Protein AF-A0A921NV83-F1 (afdb_monomer)

Organism: NCBI:txid1037889

Radius of gyration: 17.25 Å; Cα contacts (8 Å, |Δi|>4): 194; chains: 1; bounding box: 40×43×42 Å

Structure (mmCIF, N/CA/C/O backbone):
data_AF-A0A921NV83-F1
#
_entry.id   AF-A0A921NV83-F1
#
loop_
_atom_site.group_PDB
_atom_site.id
_atom_site.type_symbol
_atom_site.label_atom_id
_atom_site.label_alt_id
_atom_site.label_comp_id
_atom_site.label_asym_id
_atom_site.label_entity_id
_atom_site.label_seq_id
_atom_site.pdbx_PDB_ins_code
_atom_site.Cartn_x
_atom_site.Cartn_y
_atom_site.Cartn_z
_atom_site.occupancy
_atom_site.B_iso_or_equiv
_atom_site.auth_seq_id
_atom_site.auth_comp_id
_atom_site.auth_asym_id
_atom_site.auth_atom_id
_atom_site.pdbx_PDB_model_num
ATOM 1 N N . MET A 1 1 ? 8.180 -20.671 -6.863 1.00 56.50 1 MET A N 1
ATOM 2 C CA . MET A 1 1 ? 7.346 -19.816 -7.734 1.00 56.50 1 MET A CA 1
ATOM 3 C C . MET A 1 1 ? 7.934 -19.700 -9.142 1.00 56.50 1 MET A C 1
ATOM 5 O O . MET A 1 1 ? 7.295 -20.177 -10.069 1.00 56.50 1 MET A O 1
ATOM 9 N N . ALA A 1 2 ? 9.184 -19.245 -9.307 1.00 61.25 2 ALA A N 1
ATOM 10 C CA . ALA A 1 2 ? 9.885 -19.176 -10.606 1.00 61.25 2 ALA A CA 1
ATOM 11 C C . ALA A 1 2 ? 9.832 -20.464 -11.464 1.00 61.25 2 ALA A C 1
ATOM 13 O O . ALA A 1 2 ? 9.644 -20.414 -12.677 1.00 61.25 2 ALA A O 1
ATOM 14 N N . SER A 1 3 ? 9.973 -21.640 -10.838 1.00 66.44 3 SER A N 1
ATOM 15 C CA . SER A 1 3 ? 9.904 -22.938 -11.525 1.00 66.44 3 SER A CA 1
ATOM 16 C C . SER A 1 3 ? 8.492 -23.335 -11.970 1.00 66.44 3 SER A C 1
ATOM 18 O O . SER A 1 3 ? 8.362 -24.068 -12.947 1.00 66.44 3 SER A O 1
ATOM 20 N N . LEU A 1 4 ? 7.450 -22.863 -11.277 1.00 69.56 4 LEU A N 1
ATOM 21 C CA . LEU A 1 4 ? 6.047 -23.081 -11.641 1.00 69.56 4 LEU A CA 1
ATOM 22 C C . LEU A 1 4 ? 5.655 -22.182 -12.812 1.00 69.56 4 LEU A C 1
ATOM 24 O O . LEU A 1 4 ? 5.088 -22.677 -13.780 1.00 69.56 4 LEU A O 1
ATOM 28 N N . ILE A 1 5 ? 6.039 -20.904 -12.769 1.00 66.75 5 ILE A N 1
ATOM 29 C CA . ILE A 1 5 ? 5.729 -19.953 -13.842 1.00 66.75 5 ILE A CA 1
ATOM 30 C C . ILE A 1 5 ? 6.438 -20.360 -15.133 1.00 66.75 5 ILE A C 1
ATOM 32 O O . ILE A 1 5 ? 5.782 -20.518 -16.153 1.00 66.75 5 ILE A O 1
ATOM 36 N N . ARG A 1 6 ? 7.730 -20.717 -15.074 1.00 75.88 6 ARG A N 1
ATOM 37 C CA . ARG A 1 6 ? 8.446 -21.253 -16.245 1.00 75.88 6 ARG A CA 1
ATOM 38 C C . ARG A 1 6 ? 7.748 -22.468 -16.866 1.00 75.88 6 ARG A C 1
ATOM 40 O O . ARG A 1 6 ? 7.761 -22.619 -18.082 1.00 75.88 6 ARG A O 1
ATOM 47 N N . ARG A 1 7 ? 7.173 -23.352 -16.045 1.00 76.75 7 ARG A N 1
ATOM 48 C CA . ARG A 1 7 ? 6.448 -24.539 -16.529 1.00 76.75 7 ARG A CA 1
ATOM 49 C C . ARG A 1 7 ? 5.089 -24.193 -17.138 1.00 76.75 7 ARG A C 1
ATOM 51 O O . ARG A 1 7 ? 4.674 -24.895 -18.049 1.00 76.75 7 ARG A O 1
ATOM 58 N N . ALA A 1 8 ? 4.417 -23.160 -16.636 1.00 76.25 8 ALA A N 1
ATOM 59 C CA . ALA A 1 8 ? 3.097 -22.750 -17.104 1.00 76.25 8 ALA A CA 1
ATOM 60 C C . ALA A 1 8 ? 3.154 -21.844 -18.346 1.00 76.25 8 ALA A C 1
ATOM 62 O O . ALA A 1 8 ? 2.327 -21.993 -19.237 1.00 76.25 8 ALA A O 1
ATOM 63 N N . THR A 1 9 ? 4.130 -20.935 -18.420 1.00 73.44 9 THR A N 1
ATOM 64 C CA . THR A 1 9 ? 4.165 -19.854 -19.423 1.00 73.44 9 THR A CA 1
ATOM 65 C C . THR A 1 9 ? 5.348 -19.951 -20.388 1.00 73.44 9 THR A C 1
ATOM 67 O O . THR A 1 9 ? 5.373 -19.266 -21.404 1.00 73.44 9 THR A O 1
ATOM 70 N N . GLY A 1 10 ? 6.363 -20.769 -20.085 1.00 76.38 10 GLY A N 1
ATOM 71 C CA . GLY A 1 10 ? 7.606 -20.839 -20.865 1.00 76.38 10 GLY A CA 1
ATOM 72 C C . GLY A 1 10 ? 8.545 -19.639 -20.676 1.00 76.38 10 GLY A C 1
ATOM 73 O O . GLY A 1 10 ? 9.685 -19.684 -21.141 1.00 76.38 10 GLY A O 1
ATOM 74 N N . VAL A 1 11 ? 8.119 -18.600 -19.950 1.00 72.62 11 VAL A N 1
ATOM 75 C CA . VAL A 1 11 ? 8.911 -17.390 -19.698 1.00 72.62 11 VAL A CA 1
ATOM 76 C C . VAL A 1 11 ? 10.021 -17.690 -18.677 1.00 72.62 11 VAL A C 1
ATOM 78 O O . VAL A 1 11 ? 9.764 -18.333 -17.649 1.00 72.62 11 VAL A O 1
ATOM 81 N N . PRO A 1 12 ? 11.276 -17.255 -18.919 1.00 77.06 12 PRO A N 1
ATOM 82 C CA . PRO A 1 12 ? 12.337 -17.336 -17.925 1.00 77.06 12 PRO A CA 1
ATOM 83 C C . PRO A 1 12 ? 11.912 -16.654 -16.625 1.00 77.06 12 PRO A C 1
ATOM 85 O O . PRO A 1 12 ? 11.741 -15.442 -16.586 1.00 77.06 12 PRO A O 1
ATOM 88 N N . GLY A 1 13 ? 11.805 -17.420 -15.537 1.00 66.69 13 GLY A N 1
ATOM 89 C CA . GLY A 1 13 ? 11.380 -16.876 -14.245 1.00 66.69 13 GLY A CA 1
ATOM 90 C C . GLY A 1 13 ? 12.297 -15.782 -13.690 1.00 66.69 13 GLY A C 1
ATOM 91 O O . GLY A 1 13 ? 11.894 -15.085 -12.779 1.00 66.69 13 GLY A O 1
ATOM 92 N N . ALA A 1 14 ? 13.504 -15.609 -14.239 1.00 71.56 14 ALA A N 1
ATOM 93 C CA . ALA A 1 14 ? 14.370 -14.481 -13.913 1.00 71.56 14 ALA A CA 1
ATOM 94 C C . ALA A 1 14 ? 13.794 -13.132 -14.373 1.00 71.56 14 ALA A C 1
ATOM 96 O O . ALA A 1 14 ? 14.085 -12.139 -13.730 1.00 71.56 14 ALA A O 1
ATOM 97 N N . LEU A 1 15 ? 12.972 -13.087 -15.432 1.00 69.25 15 LEU A N 1
ATOM 98 C CA . LEU A 1 15 ? 12.348 -11.847 -15.919 1.00 69.25 15 LEU A CA 1
ATOM 99 C C . LEU A 1 15 ? 11.337 -11.259 -14.927 1.00 69.25 15 LEU A C 1
ATOM 101 O O . LEU A 1 15 ? 11.147 -10.058 -14.928 1.00 69.25 15 LEU A O 1
ATOM 105 N N . LEU A 1 16 ? 10.748 -12.089 -14.063 1.00 65.12 16 LEU A N 1
ATOM 106 C CA . LEU A 1 16 ? 9.817 -11.660 -13.009 1.00 65.12 16 LEU A CA 1
ATOM 107 C C . LEU A 1 16 ? 10.475 -10.933 -11.841 1.00 65.12 16 LEU A C 1
ATOM 109 O O . LEU A 1 16 ? 9.800 -10.260 -11.082 1.00 65.12 16 LEU A O 1
ATOM 113 N N . TYR A 1 17 ? 11.765 -11.177 -11.629 1.00 67.00 17 TYR A N 1
ATOM 114 C CA . TYR A 1 17 ? 12.514 -10.619 -10.500 1.00 67.00 17 TYR A CA 1
ATOM 115 C C . TYR A 1 17 ? 13.626 -9.698 -10.989 1.00 67.00 17 TYR A C 1
ATOM 117 O O . TYR A 1 17 ? 14.540 -9.363 -10.235 1.00 67.00 17 TYR A O 1
ATOM 125 N N . ARG A 1 18 ? 13.632 -9.391 -12.290 1.00 71.38 18 ARG A N 1
ATOM 126 C CA . ARG A 1 18 ? 14.659 -8.558 -12.883 1.00 71.38 18 ARG A CA 1
ATOM 127 C C . ARG A 1 18 ? 14.168 -7.126 -12.824 1.00 71.38 18 ARG A C 1
ATOM 129 O O . ARG A 1 18 ? 13.355 -6.731 -13.642 1.00 71.38 18 ARG A O 1
ATOM 136 N N . ASP A 1 19 ? 14.731 -6.411 -11.865 1.00 71.69 19 ASP A N 1
ATOM 137 C CA . ASP A 1 19 ? 14.666 -4.963 -11.703 1.00 71.69 19 ASP A CA 1
ATOM 138 C C . ASP A 1 19 ? 14.713 -4.241 -13.075 1.00 71.69 19 ASP A C 1
ATOM 140 O O . ASP A 1 19 ? 15.652 -4.433 -13.869 1.00 71.69 19 ASP A O 1
ATOM 144 N N . ALA A 1 20 ? 13.672 -3.449 -13.359 1.00 75.25 20 ALA A N 1
ATOM 145 C CA . ALA A 1 20 ? 13.520 -2.683 -14.593 1.00 75.25 20 ALA A CA 1
ATOM 146 C C . ALA A 1 20 ? 14.618 -1.617 -14.734 1.00 75.25 20 ALA A C 1
ATOM 148 O O . ALA A 1 20 ? 15.184 -1.445 -15.821 1.00 75.25 20 ALA A O 1
ATOM 149 N N . ASN A 1 21 ? 15.030 -0.996 -13.628 1.00 76.88 21 ASN A N 1
ATOM 150 C CA . ASN A 1 21 ? 16.160 -0.075 -13.569 1.00 76.88 21 ASN A CA 1
ATOM 151 C C . ASN A 1 21 ? 17.481 -0.776 -13.911 1.00 76.88 21 ASN A C 1
ATOM 153 O O . ASN A 1 21 ? 18.305 -0.235 -14.659 1.00 76.88 21 ASN A O 1
ATOM 157 N N . ALA A 1 22 ? 17.669 -2.021 -13.469 1.00 78.44 22 ALA A N 1
ATOM 158 C CA . ALA A 1 22 ? 18.829 -2.825 -13.856 1.00 78.44 22 ALA A CA 1
ATOM 159 C C . ALA A 1 22 ? 18.823 -3.196 -15.354 1.00 78.44 22 ALA A C 1
ATOM 161 O O . ALA A 1 22 ? 19.890 -3.326 -15.963 1.00 78.44 22 ALA A O 1
ATOM 162 N N . ILE A 1 23 ? 17.648 -3.363 -15.976 1.00 77.50 23 ILE A N 1
ATOM 163 C CA . ILE A 1 23 ? 17.516 -3.541 -17.436 1.00 77.50 23 ILE A CA 1
ATOM 164 C C . ILE A 1 23 ? 17.839 -2.235 -18.170 1.00 77.50 23 ILE A C 1
ATOM 166 O O . ILE A 1 23 ? 18.546 -2.267 -19.179 1.00 77.50 23 ILE A O 1
ATOM 170 N N . ALA A 1 24 ? 17.374 -1.102 -17.643 1.00 78.50 24 ALA A N 1
ATOM 171 C CA . ALA A 1 24 ? 17.605 0.232 -18.190 1.00 78.50 24 ALA A CA 1
ATOM 172 C C . ALA A 1 24 ? 19.044 0.750 -17.984 1.00 78.50 24 ALA A C 1
ATOM 174 O O . ALA A 1 24 ? 19.402 1.800 -18.517 1.00 78.50 24 ALA A O 1
ATOM 175 N N . GLY A 1 25 ? 19.887 0.023 -17.242 1.00 81.81 25 GLY A N 1
ATOM 176 C CA . GLY A 1 25 ? 21.268 0.423 -16.960 1.00 81.81 25 GLY A CA 1
ATOM 177 C C . GLY A 1 25 ? 21.375 1.588 -15.973 1.00 81.81 25 GLY A C 1
ATOM 178 O O . GLY A 1 25 ? 22.379 2.302 -15.974 1.00 81.81 25 GLY A O 1
ATOM 179 N N . GLN A 1 26 ? 20.347 1.785 -15.148 1.00 82.31 26 GLN A N 1
ATOM 180 C CA . GLN A 1 26 ? 20.329 2.799 -14.102 1.00 82.31 26 GLN A CA 1
ATOM 181 C C . GLN A 1 26 ? 21.302 2.443 -12.962 1.00 82.31 26 GLN A C 1
ATOM 183 O O . GLN A 1 26 ? 21.699 1.283 -12.796 1.00 82.31 26 GLN A O 1
ATOM 188 N N . PRO A 1 27 ? 21.718 3.430 -12.149 1.00 85.38 27 PRO A N 1
ATOM 189 C CA . PRO A 1 27 ? 22.539 3.179 -10.971 1.00 85.38 27 PRO A CA 1
ATOM 190 C C . PRO A 1 27 ? 21.894 2.199 -9.980 1.00 85.38 27 PRO A C 1
ATOM 192 O O . PRO A 1 27 ? 20.692 2.244 -9.746 1.00 85.38 27 PRO A O 1
ATOM 195 N N . PHE A 1 28 ? 22.714 1.389 -9.300 1.00 82.94 28 PHE A N 1
ATOM 196 C CA . PHE A 1 28 ? 22.247 0.331 -8.386 1.00 82.94 28 PHE A CA 1
ATOM 197 C C . PHE A 1 28 ? 21.305 0.805 -7.261 1.00 82.94 28 PHE A C 1
ATOM 199 O O . PHE A 1 28 ? 20.577 -0.006 -6.696 1.00 82.94 28 PHE A O 1
ATOM 206 N N . TYR A 1 29 ? 21.358 2.087 -6.882 1.00 82.81 29 TYR A N 1
ATOM 207 C CA . TYR A 1 29 ? 20.521 2.615 -5.808 1.00 82.81 29 TYR A CA 1
ATOM 208 C C . TYR A 1 29 ? 19.045 2.714 -6.210 1.00 82.81 29 TYR A C 1
ATOM 210 O O . TYR A 1 29 ? 18.212 2.722 -5.313 1.00 82.81 29 TYR A O 1
ATOM 218 N N . TYR A 1 30 ? 18.717 2.736 -7.507 1.00 80.19 30 TYR A N 1
ATOM 219 C CA . TYR A 1 30 ? 17.327 2.724 -7.974 1.00 80.19 30 TYR A CA 1
ATOM 220 C C . TYR A 1 30 ? 16.606 1.436 -7.572 1.00 80.19 30 TYR A C 1
ATOM 222 O O . TYR A 1 30 ? 15.549 1.514 -6.963 1.00 80.19 30 TYR A O 1
ATOM 230 N N . GLY A 1 31 ? 17.242 0.271 -7.733 1.00 79.31 31 GLY A N 1
ATOM 231 C CA . GLY A 1 31 ? 16.662 -0.979 -7.236 1.00 79.31 31 GLY A CA 1
ATOM 232 C C . GLY A 1 31 ? 16.425 -0.961 -5.719 1.00 79.31 31 GLY A C 1
ATOM 233 O O . GLY A 1 31 ? 15.423 -1.467 -5.233 1.00 79.31 31 GLY A O 1
ATOM 234 N N . ILE A 1 32 ? 17.304 -0.325 -4.929 1.00 83.12 32 ILE A N 1
ATOM 235 C CA . ILE A 1 32 ? 17.066 -0.157 -3.479 1.00 83.12 32 ILE A CA 1
ATOM 236 C C . ILE A 1 32 ? 15.847 0.739 -3.220 1.00 83.12 32 ILE A C 1
ATOM 238 O O . ILE A 1 32 ? 15.090 0.471 -2.285 1.00 83.12 32 ILE A O 1
ATOM 242 N N . LEU A 1 33 ? 15.684 1.800 -4.015 1.00 83.69 33 LEU A N 1
ATOM 243 C CA . LEU A 1 33 ? 14.566 2.732 -3.904 1.00 83.69 33 LEU A CA 1
ATOM 244 C C . LEU A 1 33 ? 13.229 2.093 -4.292 1.00 83.69 33 LEU A C 1
ATOM 246 O O . LEU A 1 33 ? 12.254 2.425 -3.638 1.00 83.69 33 LEU A O 1
ATOM 250 N N . GLU A 1 34 ? 13.193 1.149 -5.234 1.00 81.38 34 GLU A N 1
ATOM 251 C CA . GLU A 1 34 ? 11.990 0.355 -5.557 1.00 81.38 34 GLU A CA 1
ATOM 252 C C . GLU A 1 34 ? 11.682 -0.692 -4.472 1.00 81.38 34 GLU A C 1
ATOM 254 O O . GLU A 1 34 ? 10.561 -0.816 -3.986 1.00 81.38 34 GLU A O 1
ATOM 259 N N . TYR A 1 35 ? 12.689 -1.434 -3.993 1.00 87.81 35 TYR A N 1
ATOM 260 C CA . TYR A 1 35 ? 12.440 -2.502 -3.015 1.00 87.81 35 TYR A CA 1
ATOM 261 C C . TYR A 1 35 ? 12.071 -1.993 -1.612 1.00 87.81 35 TYR A C 1
ATOM 263 O O . TYR A 1 35 ? 11.431 -2.716 -0.838 1.00 87.81 35 TYR A O 1
ATOM 271 N N . ALA A 1 36 ? 12.504 -0.788 -1.230 1.00 91.12 36 ALA A N 1
ATOM 272 C CA . ALA A 1 36 ? 12.279 -0.269 0.117 1.00 91.12 36 ALA A CA 1
ATOM 273 C C . ALA A 1 36 ? 10.792 0.048 0.416 1.00 91.12 36 ALA A C 1
ATOM 275 O O . ALA A 1 36 ? 10.309 -0.415 1.457 1.00 91.12 36 ALA A O 1
ATOM 276 N N . PRO A 1 37 ? 10.042 0.763 -0.445 1.00 92.19 37 PRO A N 1
ATOM 277 C CA . PRO A 1 37 ? 8.603 0.979 -0.293 1.00 92.19 37 PRO A CA 1
ATOM 278 C C . PRO A 1 37 ? 7.799 -0.320 -0.320 1.00 92.19 37 PRO A C 1
ATOM 280 O O . PRO A 1 37 ? 7.028 -0.562 0.609 1.00 92.19 37 PRO A O 1
ATOM 283 N N . SER A 1 38 ? 8.063 -1.211 -1.278 1.00 93.12 38 SER A N 1
ATOM 284 C CA . SER A 1 38 ? 7.539 -2.582 -1.301 1.00 93.12 38 SER A CA 1
ATOM 285 C C . SER A 1 38 ? 7.714 -3.309 0.037 1.00 93.12 38 SER A C 1
ATOM 287 O O . SER A 1 38 ? 6.766 -3.847 0.621 1.00 93.12 38 SER A O 1
ATOM 289 N N . GLY A 1 39 ? 8.933 -3.294 0.586 1.00 94.81 39 GLY A N 1
ATOM 290 C CA . GLY A 1 39 ? 9.232 -3.886 1.888 1.00 94.81 39 GLY A CA 1
ATOM 291 C C . GLY A 1 39 ? 8.462 -3.220 3.032 1.00 94.81 39 GLY A C 1
ATOM 292 O O . GLY A 1 39 ? 7.976 -3.903 3.939 1.00 94.81 39 GLY A O 1
ATOM 293 N N . LEU A 1 40 ? 8.310 -1.896 2.990 1.00 96.12 40 LEU A N 1
ATOM 294 C CA . LEU A 1 40 ? 7.541 -1.131 3.969 1.00 96.12 40 LEU A CA 1
ATOM 295 C C . LEU A 1 40 ? 6.047 -1.499 3.939 1.00 96.12 40 LEU A C 1
ATOM 297 O O . LEU A 1 40 ? 5.451 -1.713 5.001 1.00 96.12 40 LEU A O 1
ATOM 301 N N . LEU A 1 41 ? 5.459 -1.638 2.750 1.00 97.19 41 LEU A N 1
ATOM 302 C CA . LEU A 1 41 ? 4.084 -2.106 2.553 1.00 97.19 41 LEU A CA 1
ATOM 303 C C . LEU A 1 41 ? 3.907 -3.532 3.085 1.00 97.19 41 LEU A C 1
ATOM 305 O O . LEU A 1 41 ? 3.005 -3.799 3.881 1.00 97.19 41 LEU A O 1
ATOM 309 N N . MET A 1 42 ? 4.829 -4.435 2.744 1.00 97.56 42 MET A N 1
ATOM 310 C CA . MET A 1 42 ? 4.828 -5.816 3.235 1.00 97.56 42 MET A CA 1
ATOM 311 C C . MET A 1 42 ? 4.837 -5.891 4.764 1.00 97.56 42 MET A C 1
ATOM 313 O O . MET A 1 42 ? 4.027 -6.595 5.375 1.00 97.56 42 MET A O 1
ATOM 317 N N . MET A 1 43 ? 5.736 -5.140 5.403 1.00 97.62 43 MET A N 1
ATOM 318 C CA . MET A 1 43 ? 5.842 -5.102 6.859 1.00 97.62 43 MET A CA 1
ATOM 319 C C . MET A 1 43 ? 4.603 -4.478 7.506 1.00 97.62 43 MET A C 1
ATOM 321 O O . MET A 1 43 ? 4.062 -5.044 8.457 1.00 97.62 43 MET A O 1
ATOM 325 N N . SER A 1 44 ? 4.129 -3.335 7.005 1.00 97.50 44 SER A N 1
ATOM 326 C CA . SER A 1 44 ? 2.980 -2.629 7.585 1.00 97.50 44 SER A CA 1
ATOM 327 C C . SER A 1 44 ? 1.676 -3.419 7.429 1.00 97.50 44 SER A 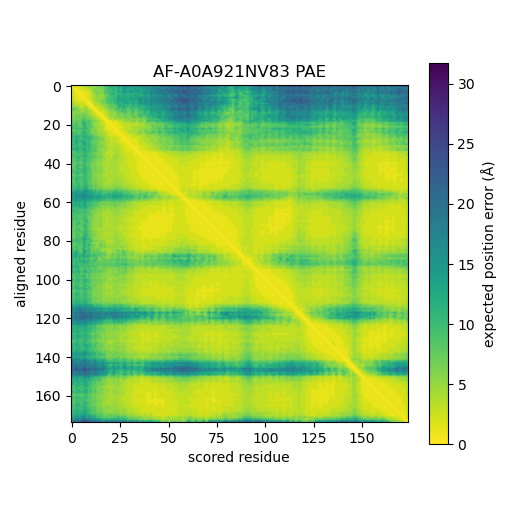C 1
ATOM 329 O O . SER A 1 44 ? 0.928 -3.551 8.402 1.00 97.50 44 SER A O 1
ATOM 331 N N . GLY A 1 45 ? 1.446 -4.040 6.269 1.00 97.50 45 GLY A N 1
ATOM 332 C CA . GLY A 1 45 ? 0.327 -4.951 6.031 1.00 97.50 45 GLY A CA 1
ATOM 333 C C . GLY A 1 45 ? 0.362 -6.170 6.957 1.00 97.50 45 GLY A C 1
ATOM 334 O O . GLY A 1 45 ? -0.644 -6.500 7.591 1.00 97.50 45 GLY A O 1
ATOM 335 N N . ALA A 1 46 ? 1.529 -6.800 7.125 1.00 98.06 46 ALA A N 1
ATOM 336 C CA . ALA A 1 46 ? 1.693 -7.939 8.029 1.00 98.06 46 ALA A CA 1
ATOM 337 C C . ALA A 1 46 ? 1.459 -7.563 9.503 1.00 98.06 46 ALA A C 1
ATOM 339 O O . ALA A 1 46 ? 0.755 -8.283 10.218 1.00 98.06 46 ALA A O 1
ATOM 340 N N . ILE A 1 47 ? 1.996 -6.423 9.953 1.00 97.69 47 ILE A N 1
ATOM 341 C CA . ILE A 1 47 ? 1.779 -5.898 11.310 1.00 97.69 47 ILE A CA 1
ATOM 342 C C . ILE A 1 47 ? 0.291 -5.622 11.536 1.00 97.69 47 ILE A C 1
ATOM 344 O O . ILE A 1 47 ? -0.265 -6.048 12.551 1.00 97.69 47 ILE A O 1
ATOM 348 N N . LEU A 1 48 ? -0.376 -4.967 10.582 1.00 96.12 48 LEU A N 1
ATOM 349 C CA . LEU A 1 48 ? -1.799 -4.667 10.680 1.00 96.12 48 LEU A CA 1
ATOM 350 C C . LEU A 1 48 ? -2.637 -5.948 10.762 1.00 96.12 48 LEU A C 1
ATOM 352 O O . LEU A 1 48 ? -3.513 -6.045 11.625 1.00 96.12 48 LEU A O 1
ATOM 356 N N . ALA A 1 49 ? -2.365 -6.945 9.915 1.00 97.00 49 ALA A N 1
ATOM 357 C CA . ALA A 1 49 ? -3.040 -8.240 9.971 1.00 97.00 49 ALA A CA 1
ATOM 358 C C . ALA A 1 49 ? -2.836 -8.915 11.334 1.00 97.00 49 ALA A C 1
ATOM 360 O O . ALA A 1 49 ? -3.807 -9.320 11.980 1.00 97.00 49 ALA A O 1
ATOM 361 N N . PHE A 1 50 ? -1.588 -8.990 11.802 1.00 97.31 50 PHE A N 1
ATOM 362 C CA . PHE A 1 50 ? -1.246 -9.617 13.074 1.00 97.31 50 PHE A CA 1
ATOM 363 C C . PHE A 1 50 ? -1.943 -8.939 14.261 1.00 97.31 50 PHE A C 1
ATOM 365 O O . PHE A 1 50 ? -2.633 -9.610 15.033 1.00 97.31 50 PHE A O 1
ATOM 372 N N . GLU A 1 51 ? -1.834 -7.614 14.387 1.00 95.94 51 GLU A N 1
ATOM 373 C CA . GLU A 1 51 ? -2.452 -6.864 15.487 1.00 95.94 51 GLU A CA 1
ATOM 374 C C . GLU A 1 51 ? -3.987 -6.926 15.434 1.00 95.94 51 GLU A C 1
ATOM 376 O O . GLU A 1 51 ? -4.642 -7.023 16.476 1.00 95.94 51 GLU A O 1
ATOM 381 N N . THR A 1 52 ? -4.580 -6.978 14.235 1.00 94.69 52 THR A N 1
ATOM 382 C CA . THR A 1 52 ? -6.028 -7.196 14.069 1.00 94.69 52 THR A CA 1
ATOM 383 C C . THR A 1 52 ? -6.462 -8.564 14.578 1.00 94.69 52 THR A C 1
ATOM 385 O O . THR A 1 52 ? -7.434 -8.667 15.327 1.00 94.69 52 THR A O 1
ATOM 388 N N . LEU A 1 53 ? -5.738 -9.624 14.220 1.00 95.31 53 LEU A N 1
ATOM 389 C CA . LEU A 1 53 ? -6.070 -10.981 14.652 1.00 95.31 53 LEU A CA 1
ATOM 390 C C . LEU A 1 53 ? -5.850 -11.179 16.156 1.00 95.31 53 LEU A C 1
ATOM 392 O O . LEU A 1 53 ? -6.662 -11.839 16.813 1.00 95.31 53 LEU A O 1
ATOM 396 N N . LYS A 1 54 ? -4.800 -10.569 16.713 1.00 95.38 54 LYS A N 1
ATOM 397 C CA . LYS A 1 54 ? -4.495 -10.560 18.149 1.00 95.38 54 LYS A CA 1
ATOM 398 C C . LYS A 1 54 ? -5.601 -9.888 18.968 1.00 95.38 54 LYS A C 1
ATOM 400 O O . LYS A 1 54 ? -6.017 -10.432 19.991 1.00 95.38 54 LYS A O 1
ATOM 405 N N . HIS A 1 55 ? -6.138 -8.766 18.489 1.00 91.56 55 HIS A N 1
ATOM 406 C CA . HIS A 1 55 ? -7.169 -7.985 19.183 1.00 91.56 55 HIS A CA 1
ATOM 407 C C . HIS A 1 55 ? -8.603 -8.233 18.683 1.00 91.56 55 HIS A C 1
ATOM 409 O O . HIS A 1 55 ? -9.526 -7.520 19.073 1.00 91.56 55 HIS A O 1
ATOM 415 N N . ARG A 1 56 ? -8.839 -9.303 17.910 1.00 90.25 56 ARG A N 1
ATOM 416 C CA . ARG A 1 56 ? -10.124 -9.617 17.242 1.00 90.25 56 ARG A CA 1
ATOM 417 C C . ARG A 1 56 ? -11.378 -9.643 18.123 1.00 90.25 56 ARG A C 1
ATOM 419 O O . ARG A 1 56 ? -12.486 -9.622 17.607 1.00 90.25 56 ARG A O 1
ATOM 426 N N . ARG A 1 57 ? -11.223 -9.777 19.445 1.00 89.81 57 ARG A N 1
ATOM 427 C CA . ARG A 1 57 ? -12.341 -9.808 20.407 1.00 89.81 57 ARG A CA 1
ATOM 428 C C . ARG A 1 57 ? -12.739 -8.425 20.929 1.00 89.81 57 ARG A C 1
ATOM 430 O O . ARG A 1 57 ? -13.783 -8.325 21.562 1.00 89.81 57 ARG A O 1
ATOM 437 N N . ARG A 1 58 ? -11.904 -7.402 20.722 1.00 88.19 58 ARG A N 1
ATOM 438 C CA . ARG A 1 58 ? -12.145 -6.025 21.184 1.00 88.19 58 ARG A CA 1
ATOM 439 C C . ARG A 1 58 ? -12.907 -5.192 20.158 1.00 88.19 58 ARG A C 1
ATOM 441 O O . ARG A 1 58 ? -13.647 -4.295 20.536 1.00 88.19 58 ARG A O 1
ATOM 448 N N . GLU A 1 59 ? -12.744 -5.524 18.883 1.00 85.69 59 GLU A N 1
ATOM 449 C CA . GLU A 1 59 ? -13.304 -4.760 17.775 1.00 85.69 59 GLU A CA 1
AT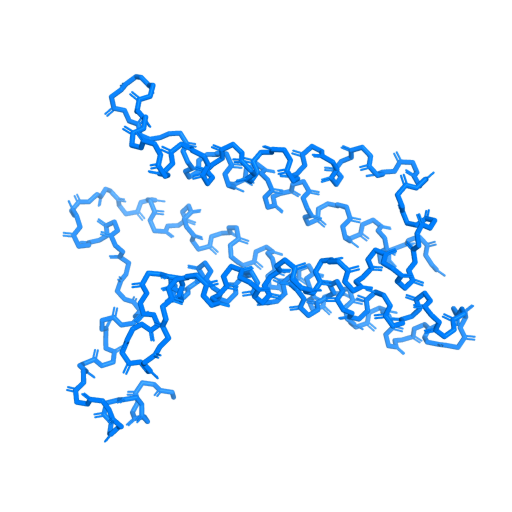OM 450 C C . GLU A 1 59 ? -14.687 -5.269 17.345 1.00 85.69 59 GLU A C 1
ATOM 452 O O . GLU A 1 59 ? -14.920 -6.485 17.298 1.00 85.69 59 GLU A O 1
ATOM 457 N N . PRO A 1 60 ? -15.601 -4.374 16.931 1.00 91.75 60 PRO A N 1
ATOM 458 C CA . PRO A 1 60 ? -16.781 -4.765 16.177 1.00 91.75 60 PRO A CA 1
ATOM 459 C C . PRO A 1 60 ? -16.387 -5.568 14.933 1.00 91.75 60 PRO A C 1
ATOM 461 O O . PRO A 1 60 ? -15.434 -5.230 14.229 1.00 91.75 60 PRO A O 1
ATOM 464 N N . ARG A 1 61 ? -17.167 -6.603 14.595 1.00 92.75 61 ARG A N 1
ATOM 465 C CA . ARG A 1 61 ? -16.861 -7.505 13.467 1.00 92.75 61 ARG A CA 1
ATOM 466 C C . ARG A 1 61 ? -16.586 -6.761 12.154 1.00 92.75 61 ARG A C 1
ATOM 468 O O . ARG A 1 61 ? -15.696 -7.168 11.417 1.00 92.75 61 ARG A O 1
ATOM 475 N N . LYS A 1 62 ? -17.339 -5.696 11.858 1.00 93.44 62 LYS A N 1
ATOM 476 C CA . LYS A 1 62 ? -17.152 -4.896 10.636 1.00 93.44 62 LYS A CA 1
ATOM 477 C C . LYS A 1 62 ? -15.816 -4.148 10.628 1.00 93.44 62 LYS A C 1
ATOM 479 O O . LYS A 1 62 ? -15.100 -4.247 9.641 1.00 93.44 62 LYS A O 1
ATOM 484 N N . ALA A 1 63 ? -15.454 -3.502 11.739 1.00 91.38 63 ALA A N 1
ATOM 485 C CA . ALA A 1 63 ? -14.168 -2.825 11.888 1.00 91.38 63 ALA A CA 1
ATOM 486 C C . ALA A 1 63 ? -13.006 -3.820 11.754 1.00 91.38 63 ALA A C 1
ATOM 488 O O . ALA A 1 63 ? -12.095 -3.608 10.963 1.00 91.38 63 ALA A O 1
ATOM 489 N N . MET A 1 64 ? -13.088 -4.973 12.427 1.00 93.69 64 MET A N 1
ATOM 490 C CA . MET A 1 64 ? -12.095 -6.042 12.284 1.00 93.69 64 MET A CA 1
ATOM 491 C C . MET A 1 64 ? -11.931 -6.489 10.820 1.00 93.69 64 MET A C 1
ATOM 493 O O . MET A 1 64 ? -10.807 -6.636 10.349 1.00 93.69 64 MET A O 1
ATOM 497 N N . LEU A 1 65 ? -13.034 -6.699 10.090 1.00 95.50 65 LEU A N 1
ATOM 498 C CA . LEU A 1 65 ? -12.978 -7.077 8.675 1.00 95.50 65 LEU A CA 1
ATOM 499 C C . LEU A 1 65 ? -12.377 -5.967 7.809 1.00 95.50 65 LEU A C 1
ATOM 501 O O . LEU A 1 65 ? -11.528 -6.273 6.981 1.00 95.50 65 LEU A O 1
ATOM 505 N N . ALA A 1 66 ? -12.748 -4.703 8.029 1.00 94.62 66 ALA A N 1
ATOM 506 C CA . ALA A 1 66 ? -12.169 -3.567 7.310 1.00 94.62 66 ALA A CA 1
ATOM 507 C C . ALA A 1 66 ? -10.641 -3.527 7.455 1.00 94.62 66 ALA A C 1
ATOM 509 O O . ALA A 1 66 ? -9.917 -3.328 6.487 1.00 94.62 66 ALA A O 1
ATOM 510 N N . LEU A 1 67 ? -10.144 -3.781 8.664 1.00 94.19 67 LEU A N 1
ATOM 511 C CA . LEU A 1 67 ? -8.718 -3.769 8.977 1.00 94.19 67 LEU A CA 1
ATOM 512 C C . LEU A 1 67 ? -7.965 -4.947 8.350 1.00 94.19 67 LEU A C 1
ATOM 514 O O . LEU A 1 67 ? -6.831 -4.778 7.911 1.00 94.19 67 LEU A O 1
ATOM 518 N N . LEU A 1 68 ? -8.593 -6.123 8.271 1.00 96.31 68 LEU A N 1
ATOM 519 C CA . LEU A 1 68 ? -8.031 -7.264 7.544 1.00 96.31 68 LEU A CA 1
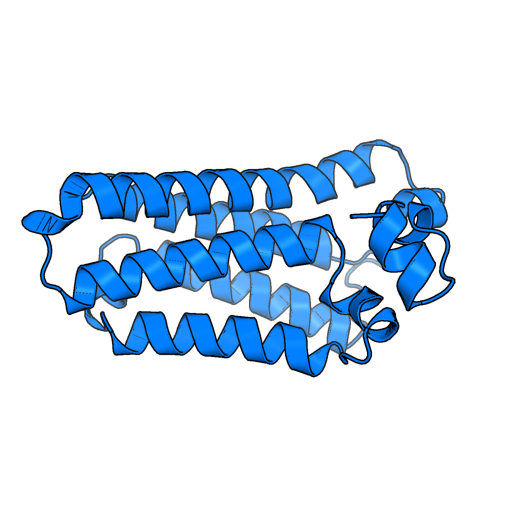ATOM 520 C C . LEU A 1 68 ? -8.016 -7.025 6.032 1.00 96.31 68 LEU A C 1
ATOM 522 O O . LEU A 1 68 ? -7.053 -7.409 5.379 1.00 96.31 68 LEU A O 1
ATOM 526 N N . VAL A 1 69 ? -9.048 -6.378 5.485 1.00 96.81 69 VAL A N 1
ATOM 527 C CA . VAL A 1 69 ? -9.084 -5.994 4.067 1.00 96.81 69 VAL A CA 1
ATOM 528 C C . VAL A 1 69 ? -8.010 -4.948 3.768 1.00 96.81 69 VAL A C 1
ATOM 530 O O . VAL A 1 69 ? -7.292 -5.111 2.793 1.00 96.81 69 VAL A O 1
ATOM 533 N N . LEU A 1 70 ? -7.814 -3.943 4.631 1.00 95.38 70 LEU A N 1
ATOM 534 C CA . LEU A 1 70 ? -6.706 -2.986 4.498 1.00 95.38 70 LEU A CA 1
ATOM 535 C C . LEU A 1 70 ? -5.339 -3.669 4.575 1.00 95.38 70 LEU A C 1
ATOM 537 O O . LEU A 1 70 ? -4.445 -3.339 3.801 1.00 95.38 70 LEU A O 1
ATOM 541 N N . ALA A 1 71 ? -5.166 -4.629 5.485 1.00 96.94 71 ALA A N 1
ATOM 542 C CA . ALA A 1 71 ? -3.931 -5.399 5.564 1.00 96.94 71 ALA A CA 1
ATOM 543 C C . ALA A 1 71 ? -3.687 -6.198 4.276 1.00 96.94 71 ALA A C 1
ATOM 545 O O . ALA A 1 71 ? -2.574 -6.193 3.763 1.00 96.94 71 ALA A O 1
ATOM 546 N N . LEU A 1 72 ? -4.731 -6.834 3.732 1.00 97.81 72 LEU A N 1
ATOM 547 C CA . LEU A 1 72 ? -4.653 -7.574 2.476 1.00 97.81 72 LEU A CA 1
ATOM 548 C C . LEU A 1 72 ? -4.348 -6.660 1.286 1.00 97.81 72 LEU A C 1
ATOM 550 O O . LEU A 1 72 ? -3.464 -6.993 0.512 1.00 97.81 72 LEU A O 1
ATOM 554 N N . LEU A 1 73 ? -5.022 -5.512 1.178 1.00 97.06 73 LEU A N 1
ATOM 555 C CA . LEU A 1 73 ? -4.735 -4.483 0.175 1.00 97.06 73 LEU A CA 1
ATOM 556 C C . LEU A 1 73 ? -3.268 -4.061 0.235 1.00 97.06 73 LEU A C 1
ATOM 558 O O . LEU A 1 73 ? -2.597 -4.022 -0.779 1.00 97.06 73 LEU A O 1
ATOM 562 N N . THR A 1 74 ? -2.748 -3.798 1.430 1.00 97.38 74 THR A N 1
ATOM 563 C CA . THR A 1 74 ? -1.366 -3.323 1.600 1.00 97.38 74 THR A CA 1
ATOM 564 C C . THR A 1 74 ? -0.343 -4.397 1.243 1.00 97.38 74 THR A C 1
ATOM 566 O O . THR A 1 74 ? 0.672 -4.104 0.621 1.00 97.38 74 THR A O 1
ATOM 569 N N . LEU A 1 75 ? -0.616 -5.653 1.605 1.00 97.69 75 LEU A N 1
ATOM 570 C CA . LEU A 1 75 ? 0.196 -6.785 1.161 1.00 97.69 75 LEU A CA 1
ATOM 571 C C . LEU A 1 75 ? 0.092 -6.998 -0.351 1.00 97.69 75 LEU A C 1
ATOM 573 O O . LEU A 1 75 ? 1.054 -7.448 -0.955 1.00 97.69 75 LEU A O 1
ATOM 577 N N . PHE A 1 76 ? -1.058 -6.705 -0.957 1.00 96.25 76 PHE A N 1
ATOM 578 C CA . PHE A 1 76 ? -1.233 -6.806 -2.398 1.00 96.25 76 PHE A CA 1
ATOM 579 C C . PHE A 1 76 ? -0.462 -5.701 -3.125 1.00 96.25 76 PHE A C 1
ATOM 581 O O . PHE A 1 76 ? 0.357 -6.046 -3.959 1.00 96.25 76 PHE A O 1
ATOM 588 N N . LEU A 1 77 ? -0.589 -4.436 -2.709 1.00 95.25 77 LEU A N 1
ATOM 589 C CA . LEU A 1 77 ? 0.192 -3.305 -3.234 1.00 95.25 77 LEU A CA 1
ATOM 590 C C . LEU A 1 77 ? 1.699 -3.558 -3.134 1.00 95.25 77 LEU A C 1
ATOM 592 O O . LEU A 1 77 ? 2.428 -3.415 -4.102 1.00 95.25 77 LEU A O 1
ATOM 596 N N . GLY A 1 78 ? 2.181 -4.013 -1.973 1.00 95.19 78 GLY A N 1
ATOM 597 C CA . GLY A 1 78 ? 3.601 -4.332 -1.829 1.00 95.19 78 GLY A CA 1
ATOM 598 C C . GLY A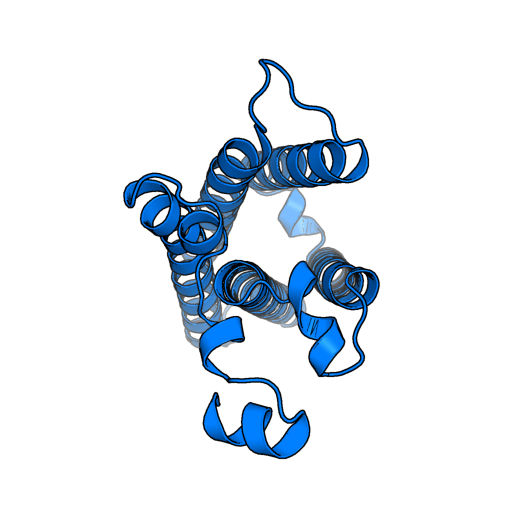 1 78 ? 4.042 -5.551 -2.643 1.00 95.19 78 GLY A C 1
ATOM 599 O O . GLY A 1 78 ? 5.234 -5.731 -2.844 1.00 95.19 78 GLY A O 1
ATOM 600 N N . ALA A 1 79 ? 3.126 -6.445 -3.036 1.00 93.12 79 ALA A N 1
ATOM 601 C CA . ALA A 1 79 ? 3.447 -7.597 -3.883 1.00 93.12 79 ALA A CA 1
ATOM 602 C C . ALA A 1 79 ? 3.427 -7.201 -5.352 1.00 93.12 79 ALA A C 1
ATOM 604 O O . ALA A 1 79 ? 4.229 -7.728 -6.118 1.00 93.12 79 ALA A O 1
ATOM 605 N N . ASP A 1 80 ? 2.492 -6.326 -5.708 1.00 91.44 80 ASP A N 1
ATOM 606 C CA . ASP A 1 80 ? 2.382 -5.709 -7.010 1.00 91.44 80 ASP A CA 1
ATOM 607 C C . ASP A 1 80 ? 3.652 -4.932 -7.335 1.00 91.44 80 ASP A C 1
ATOM 609 O O . ASP A 1 80 ? 4.346 -5.333 -8.255 1.00 91.44 80 ASP A O 1
ATOM 613 N N . ASP A 1 81 ? 4.032 -3.965 -6.502 1.00 89.44 81 ASP A N 1
ATOM 614 C CA . ASP A 1 81 ? 5.255 -3.168 -6.652 1.00 89.44 81 ASP A CA 1
ATOM 615 C C . ASP A 1 81 ? 6.518 -4.061 -6.694 1.00 89.44 81 ASP A C 1
ATOM 617 O O . ASP A 1 81 ? 7.334 -4.002 -7.612 1.00 89.44 81 ASP A O 1
ATOM 621 N N . LEU A 1 82 ? 6.626 -5.032 -5.775 1.00 88.50 82 LEU A N 1
ATOM 622 C CA . LEU A 1 82 ? 7.800 -5.910 -5.672 1.00 88.50 82 LEU A CA 1
ATOM 623 C C . LEU A 1 82 ? 7.988 -6.845 -6.876 1.00 88.50 82 LEU A C 1
ATOM 625 O O . LEU A 1 82 ? 9.108 -7.274 -7.167 1.00 88.50 82 LEU A O 1
ATOM 629 N N . LEU A 1 83 ? 6.886 -7.273 -7.490 1.00 85.94 83 LEU A N 1
ATOM 630 C CA . LEU A 1 83 ? 6.874 -8.237 -8.595 1.00 85.94 83 LEU A CA 1
ATOM 631 C C . LEU A 1 83 ? 6.458 -7.593 -9.921 1.00 85.94 83 LEU A C 1
ATOM 633 O O . LEU A 1 83 ? 6.300 -8.316 -10.908 1.00 85.94 83 LEU A O 1
ATOM 637 N N . MET A 1 84 ? 6.255 -6.275 -9.917 1.00 85.25 84 MET A N 1
ATOM 638 C CA . MET A 1 84 ? 5.694 -5.471 -10.998 1.00 85.25 84 MET A CA 1
ATOM 639 C C . MET A 1 84 ? 4.467 -6.154 -11.617 1.00 85.25 84 MET A C 1
ATOM 641 O O . MET A 1 84 ? 4.455 -6.450 -12.815 1.00 85.25 84 MET A O 1
ATOM 645 N N . LEU A 1 85 ? 3.476 -6.567 -10.812 1.00 86.81 85 LEU A N 1
ATOM 646 C CA . LEU A 1 85 ? 2.361 -7.378 -11.328 1.00 86.81 85 LEU A CA 1
ATOM 647 C C . LEU A 1 85 ? 1.527 -6.582 -12.335 1.00 86.81 85 LEU A C 1
ATOM 649 O O . LEU A 1 85 ? 1.128 -7.155 -13.345 1.00 86.81 85 LEU A O 1
ATOM 653 N N . HIS A 1 86 ? 1.311 -5.290 -12.120 1.00 87.38 86 HIS A N 1
ATOM 654 C CA . HIS A 1 86 ? 0.588 -4.420 -13.041 1.00 87.38 86 HIS A CA 1
ATOM 655 C C . HIS A 1 86 ? 1.273 -4.343 -14.417 1.00 87.38 86 HIS A C 1
ATOM 657 O O . HIS A 1 86 ? 0.588 -4.440 -15.434 1.00 87.38 86 HIS A O 1
ATOM 663 N N . GLU A 1 87 ? 2.609 -4.337 -14.482 1.00 81.69 87 GLU A N 1
ATOM 664 C CA . GLU A 1 87 ? 3.336 -4.369 -15.760 1.00 81.69 87 GLU A CA 1
ATOM 665 C C . GLU A 1 87 ? 3.455 -5.767 -16.370 1.00 81.69 87 GLU A C 1
ATOM 667 O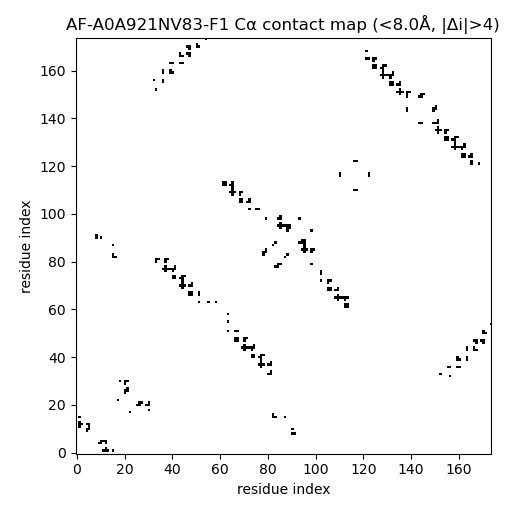 O . GLU A 1 87 ? 3.545 -5.943 -17.589 1.00 81.69 87 GLU A O 1
ATOM 672 N N . SER A 1 88 ? 3.549 -6.789 -15.521 1.00 80.69 88 SER A N 1
ATOM 673 C CA . SER A 1 88 ? 4.053 -8.093 -15.937 1.00 80.69 88 SER A CA 1
ATOM 674 C C . SER A 1 88 ? 2.974 -9.170 -15.987 1.00 80.69 88 SER A C 1
ATOM 676 O O . SER A 1 88 ? 3.128 -10.124 -16.745 1.00 80.69 88 SER A O 1
ATOM 678 N N . ALA A 1 89 ? 1.836 -9.028 -15.300 1.00 82.12 89 ALA A N 1
ATOM 679 C CA . ALA A 1 89 ? 0.821 -10.081 -15.168 1.00 82.12 89 ALA A CA 1
ATOM 680 C C . ALA A 1 89 ? 0.182 -10.550 -16.493 1.00 82.12 89 ALA A C 1
ATOM 682 O O . ALA A 1 89 ? -0.493 -11.588 -16.522 1.00 82.12 89 ALA A O 1
ATOM 683 N N . TRP A 1 90 ? 0.482 -9.899 -17.620 1.00 80.12 90 TRP A N 1
ATOM 684 C CA . TRP A 1 90 ? 0.139 -10.385 -18.957 1.00 80.12 90 TRP A CA 1
ATOM 685 C C . TRP A 1 90 ? 0.649 -11.809 -19.225 1.00 80.12 90 TRP A C 1
ATOM 687 O O . TRP A 1 90 ? -0.002 -12.555 -19.960 1.00 80.12 90 TRP A O 1
ATOM 697 N N . TYR A 1 91 ? 1.741 -12.261 -18.586 1.00 76.94 91 TYR A N 1
ATOM 698 C CA . TYR A 1 91 ? 2.216 -13.647 -18.739 1.00 76.94 91 TYR A CA 1
ATOM 699 C C . TYR A 1 91 ? 1.237 -14.698 -18.185 1.00 76.94 91 TYR A C 1
ATOM 701 O O . TYR A 1 91 ? 1.317 -15.862 -18.581 1.00 76.94 91 TYR A O 1
ATOM 709 N N . VAL A 1 92 ? 0.328 -14.325 -17.274 1.00 79.44 92 VAL A N 1
ATOM 710 C CA . VAL A 1 92 ? -0.769 -15.182 -16.779 1.00 79.44 92 VAL A CA 1
ATOM 711 C C . VAL A 1 92 ? -2.130 -14.811 -17.382 1.00 79.44 92 VAL A C 1
ATOM 713 O O . VAL A 1 92 ? -3.149 -15.350 -16.956 1.00 79.44 92 VAL A O 1
ATOM 716 N N . GLY A 1 93 ? -2.163 -13.944 -18.399 1.00 83.62 93 GLY A N 1
ATOM 717 C CA . GLY A 1 93 ? -3.397 -13.524 -19.068 1.00 83.62 93 GLY A CA 1
ATOM 718 C C . GLY A 1 93 ? -4.198 -12.468 -18.305 1.00 83.62 93 GLY A C 1
ATOM 719 O O . GLY A 1 93 ? -5.404 -12.370 -18.513 1.00 83.62 93 GLY A O 1
ATOM 720 N N . LEU A 1 94 ? -3.549 -11.707 -17.419 1.00 86.88 94 LEU A N 1
ATOM 721 C CA . LEU A 1 94 ? -4.141 -10.543 -16.763 1.00 86.88 94 LEU A CA 1
ATOM 722 C C . LEU A 1 94 ? -3.616 -9.263 -17.414 1.00 86.88 94 LEU A C 1
ATOM 724 O O . LEU A 1 94 ? -2.428 -9.146 -17.687 1.00 86.88 94 LEU A O 1
ATOM 728 N N . GLU A 1 95 ? -4.502 -8.306 -17.652 1.00 90.00 95 GLU A N 1
ATOM 729 C CA . GLU A 1 95 ? -4.114 -6.943 -18.036 1.00 90.00 95 GLU A CA 1
ATOM 730 C C . GLU A 1 95 ? -3.893 -6.091 -16.781 1.00 90.00 95 GLU A C 1
ATOM 732 O O . GLU A 1 95 ? -4.511 -6.358 -15.750 1.00 90.00 95 GLU A O 1
ATOM 737 N N . GLU A 1 96 ? -3.087 -5.038 -16.896 1.00 87.44 96 GLU A N 1
ATOM 738 C CA . GLU A 1 96 ? -2.832 -4.025 -15.860 1.00 87.44 96 GLU A CA 1
ATOM 739 C C . GLU A 1 96 ? -4.125 -3.526 -15.189 1.00 87.44 96 GLU A C 1
ATOM 741 O O . GLU A 1 96 ? -4.251 -3.511 -13.965 1.00 87.44 96 GLU A O 1
ATOM 746 N N . SER A 1 97 ? -5.156 -3.267 -16.003 1.00 88.56 97 SER A N 1
ATOM 747 C CA . SER A 1 97 ? -6.494 -2.852 -15.564 1.00 88.56 97 SER A CA 1
ATOM 748 C C . SER A 1 97 ? -7.129 -3.798 -14.537 1.00 88.56 97 SER A C 1
ATOM 750 O O . SER A 1 97 ? -7.909 -3.360 -13.693 1.00 88.56 97 SER A O 1
ATOM 752 N N . HIS A 1 98 ? -6.797 -5.091 -14.574 1.00 92.00 98 HIS A N 1
ATOM 753 C CA . HIS A 1 98 ? -7.295 -6.067 -13.610 1.00 92.00 98 HIS A CA 1
ATOM 754 C C . HIS A 1 98 ? -6.598 -5.929 -12.257 1.00 92.00 98 HIS A C 1
ATOM 756 O O . HIS A 1 98 ? -7.258 -6.106 -11.237 1.00 92.00 98 HIS A O 1
ATOM 762 N N . VAL A 1 99 ? -5.292 -5.643 -12.238 1.00 90.88 99 VAL A N 1
ATOM 763 C CA . VAL A 1 99 ? -4.512 -5.476 -11.001 1.00 90.88 99 VAL A CA 1
ATOM 764 C C . VAL A 1 99 ? -5.002 -4.237 -10.254 1.00 90.88 99 VAL A C 1
ATOM 766 O O . VAL A 1 99 ? -5.440 -4.356 -9.109 1.00 90.88 99 VAL A O 1
ATOM 769 N N . ILE A 1 100 ? -5.101 -3.111 -10.967 1.00 89.88 100 ILE A N 1
ATOM 770 C CA . ILE A 1 100 ? -5.633 -1.846 -10.442 1.00 89.88 100 ILE A CA 1
ATOM 771 C C . ILE A 1 100 ? -7.069 -2.031 -9.925 1.00 89.88 100 ILE A C 1
ATOM 773 O O . ILE A 1 100 ? -7.410 -1.616 -8.817 1.00 89.88 100 ILE A O 1
ATOM 777 N N . LEU A 1 101 ? -7.924 -2.737 -10.678 1.00 92.44 101 LEU A N 1
ATOM 778 C CA . LEU A 1 101 ? -9.301 -3.005 -10.250 1.00 92.44 101 LEU A CA 1
ATOM 779 C C . LEU A 1 101 ? -9.366 -3.792 -8.931 1.00 92.44 101 LEU A C 1
ATOM 781 O O . LEU A 1 101 ? -10.269 -3.558 -8.123 1.00 92.44 101 LEU A O 1
ATOM 785 N N . TRP A 1 102 ? -8.451 -4.738 -8.706 1.00 93.19 102 TRP A N 1
ATOM 786 C CA . TRP A 1 102 ? -8.396 -5.488 -7.450 1.00 93.19 102 TRP A CA 1
ATOM 787 C C . TRP A 1 102 ? -7.997 -4.602 -6.268 1.00 93.19 102 TRP A C 1
ATOM 789 O O . TRP A 1 102 ? -8.590 -4.731 -5.193 1.00 93.19 102 TRP A O 1
ATOM 799 N N . GLU A 1 103 ? -7.050 -3.689 -6.461 1.00 93.06 103 GLU A N 1
ATOM 800 C CA . GLU A 1 103 ? -6.622 -2.722 -5.444 1.00 93.06 103 GLU A CA 1
ATOM 801 C C . GLU A 1 103 ? -7.757 -1.776 -5.063 1.00 93.06 103 GLU A C 1
ATOM 803 O O . GLU A 1 103 ? -8.134 -1.689 -3.887 1.00 93.06 103 GLU A O 1
ATOM 808 N N . ASP A 1 104 ? -8.382 -1.163 -6.066 1.00 91.88 104 ASP A N 1
ATOM 809 C CA . ASP A 1 104 ? -9.524 -0.272 -5.892 1.00 91.88 104 ASP A CA 1
ATOM 810 C C . ASP A 1 104 ? -10.693 -0.984 -5.207 1.00 91.88 104 ASP A C 1
ATOM 812 O O . ASP A 1 104 ? -11.313 -0.451 -4.279 1.00 91.88 104 ASP A O 1
ATOM 816 N N . ALA A 1 105 ? -10.986 -2.226 -5.606 1.00 95.94 105 ALA A N 1
ATOM 817 C CA . ALA A 1 105 ? -12.049 -3.012 -4.998 1.00 95.94 105 ALA A CA 1
ATOM 818 C C . ALA A 1 105 ? -11.783 -3.269 -3.508 1.00 95.94 105 ALA A C 1
ATOM 820 O O . ALA A 1 105 ? -12.686 -3.094 -2.685 1.00 95.94 105 ALA A O 1
ATOM 821 N N . LEU A 1 106 ? -10.560 -3.657 -3.131 1.00 95.94 106 LEU A N 1
ATOM 822 C CA . LEU A 1 106 ? -10.207 -3.8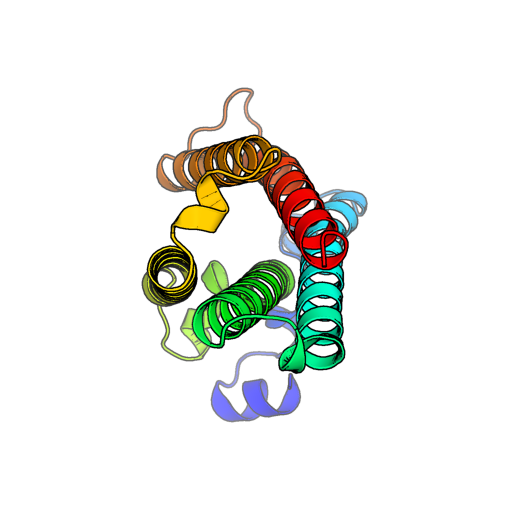71 -1.726 1.00 95.94 106 LEU A CA 1
ATOM 823 C C . LEU A 1 106 ? -10.273 -2.563 -0.924 1.00 95.94 106 LEU A C 1
ATOM 825 O O . LEU A 1 106 ? -10.789 -2.570 0.199 1.00 95.94 106 LEU A O 1
ATOM 829 N N . LEU A 1 107 ? -9.826 -1.443 -1.499 1.00 93.88 107 LEU A N 1
ATOM 830 C CA . LEU A 1 107 ? -9.925 -0.125 -0.870 1.00 93.88 107 LEU A CA 1
ATOM 831 C C . LEU A 1 107 ? -11.388 0.254 -0.607 1.00 93.88 107 LEU A C 1
ATOM 833 O O . LEU A 1 107 ? -11.754 0.581 0.525 1.00 93.88 107 LEU A O 1
ATOM 837 N N . VAL A 1 108 ? -12.252 0.138 -1.617 1.00 94.50 108 VAL A N 1
ATOM 838 C CA . VAL A 1 108 ? -13.686 0.436 -1.493 1.00 94.50 108 VAL A CA 1
ATOM 839 C C . VAL A 1 108 ? -14.352 -0.478 -0.464 1.00 94.50 108 VAL A C 1
ATOM 841 O O . VAL A 1 108 ? -15.105 0.001 0.386 1.00 94.50 108 VAL A O 1
ATOM 844 N N . ILE A 1 109 ? -14.055 -1.782 -0.477 1.00 95.88 109 ILE A N 1
ATOM 845 C CA . ILE A 1 109 ? -14.590 -2.731 0.509 1.00 95.88 109 ILE A CA 1
ATOM 846 C C . ILE A 1 109 ? -14.186 -2.316 1.930 1.00 95.88 109 ILE A C 1
ATOM 848 O O . ILE A 1 109 ? -15.036 -2.304 2.823 1.00 95.88 109 ILE A O 1
ATOM 852 N N . ALA A 1 110 ? -12.922 -1.945 2.156 1.00 92.88 110 ALA A N 1
ATOM 853 C CA . ALA A 1 110 ? -12.462 -1.482 3.462 1.00 92.88 110 ALA A CA 1
ATOM 854 C C . ALA A 1 110 ? -13.224 -0.234 3.942 1.00 92.88 110 ALA A C 1
ATOM 856 O O . ALA A 1 110 ? -13.679 -0.198 5.089 1.00 92.88 110 ALA A O 1
ATOM 857 N N . LEU A 1 111 ? -13.416 0.753 3.062 1.00 91.31 111 LEU A N 1
ATOM 858 C CA . LEU A 1 111 ? -14.129 1.996 3.374 1.00 91.31 111 LEU A CA 1
ATOM 859 C C . LEU A 1 111 ? -15.620 1.765 3.660 1.00 91.31 111 LEU A C 1
ATOM 861 O O . LEU A 1 111 ? -16.181 2.381 4.563 1.00 91.31 111 LEU A O 1
ATOM 865 N N . VAL A 1 112 ? -16.264 0.846 2.937 1.00 94.50 112 VAL A N 1
ATOM 866 C CA . VAL A 1 112 ? -17.673 0.481 3.169 1.00 94.50 112 VAL A CA 1
ATOM 867 C C . VAL A 1 112 ? -17.852 -0.263 4.496 1.00 94.50 112 VAL A C 1
ATOM 869 O O . VAL A 1 112 ? -18.873 -0.101 5.172 1.00 94.50 112 VAL A O 1
ATOM 872 N N . LEU A 1 113 ? -16.878 -1.087 4.889 1.00 94.31 113 LEU A N 1
ATOM 873 C CA . LEU A 1 113 ? -16.931 -1.843 6.141 1.00 94.31 113 LEU A CA 1
ATOM 874 C C . LEU A 1 113 ? -16.717 -0.960 7.380 1.00 94.31 113 LEU A C 1
ATOM 876 O O . LEU A 1 113 ? -17.338 -1.225 8.413 1.00 94.31 113 LEU A O 1
ATOM 880 N N . ASP A 1 114 ? -15.881 0.075 7.285 1.00 90.44 114 ASP A N 1
ATOM 881 C CA . ASP A 1 114 ? -15.586 1.015 8.372 1.00 90.44 114 ASP A CA 1
ATOM 882 C C . ASP A 1 114 ? -15.531 2.470 7.860 1.00 90.44 114 ASP A C 1
ATOM 884 O O . ASP A 1 114 ? -14.453 3.055 7.756 1.00 90.44 114 ASP A O 1
ATOM 888 N N . PRO A 1 115 ? -16.680 3.106 7.562 1.00 84.31 115 PRO A N 1
ATOM 889 C CA . PRO A 1 115 ? -16.703 4.475 7.036 1.00 84.31 115 PRO A CA 1
ATOM 890 C C . PRO A 1 115 ? -16.189 5.508 8.048 1.00 84.31 115 PRO A C 1
ATOM 892 O O . PRO A 1 115 ? -15.741 6.590 7.675 1.00 84.31 115 PRO A O 1
ATOM 895 N N . MET A 1 116 ? -16.218 5.176 9.343 1.00 80.38 116 MET A N 1
ATOM 896 C CA . MET A 1 116 ? -15.689 6.037 10.403 1.00 80.38 116 MET A CA 1
ATOM 897 C C . MET A 1 116 ? -14.154 6.046 10.430 1.00 80.38 116 MET A C 1
ATOM 899 O O . MET A 1 116 ? -13.566 6.938 11.041 1.00 80.38 116 MET A O 1
ATOM 903 N N . ALA A 1 117 ? -13.494 5.124 9.717 1.00 74.94 117 ALA A N 1
ATOM 904 C CA . ALA A 1 117 ? -12.047 5.133 9.514 1.00 74.94 117 ALA A CA 1
ATOM 905 C C . ALA A 1 117 ? -11.531 6.461 8.950 1.00 74.94 117 ALA A C 1
ATOM 907 O O . ALA A 1 117 ? -10.436 6.897 9.310 1.00 74.94 117 ALA A O 1
ATOM 908 N N . MET A 1 118 ? -12.326 7.109 8.092 1.00 68.06 118 MET A N 1
ATOM 909 C CA . MET A 1 118 ? -11.969 8.375 7.445 1.00 68.06 118 MET A CA 1
ATOM 910 C C . MET A 1 118 ? -12.149 9.598 8.353 1.00 68.06 118 MET A C 1
ATOM 912 O O . MET A 1 118 ? -11.755 10.697 7.980 1.00 68.06 118 MET A O 1
ATOM 916 N N . LEU A 1 119 ? -12.722 9.428 9.548 1.00 72.88 119 LEU A N 1
ATOM 917 C CA . LEU A 1 119 ? -12.926 10.508 10.520 1.00 72.88 119 LEU A CA 1
ATOM 918 C C . LEU A 1 119 ? -11.880 10.505 11.644 1.00 72.88 119 LEU A C 1
ATOM 920 O O . LEU A 1 119 ? -11.956 11.314 12.567 1.00 72.88 119 LEU A O 1
ATOM 924 N N . GLN A 1 120 ? -10.910 9.590 11.600 1.00 77.12 120 GLN A N 1
ATOM 925 C CA . GLN A 1 120 ? -9.869 9.496 12.620 1.00 77.12 120 GLN A CA 1
ATOM 926 C C . GLN A 1 120 ? -8.795 10.588 12.445 1.00 77.12 120 GLN A C 1
ATOM 928 O O . GLN A 1 120 ? -8.569 11.043 11.325 1.00 77.12 120 GLN A O 1
ATOM 933 N N . PRO A 1 121 ? -8.071 10.984 13.513 1.00 75.25 121 PRO A N 1
ATOM 934 C CA . PRO A 1 121 ? -7.106 12.092 13.466 1.00 75.25 121 PRO A CA 1
ATOM 935 C C . PRO A 1 121 ? -6.015 11.961 12.393 1.00 75.25 121 PRO A C 1
ATOM 937 O O . PRO A 1 121 ? -5.504 12.961 11.902 1.00 75.25 121 PRO A O 1
ATOM 940 N N . LEU A 1 122 ? -5.672 10.729 12.008 1.00 86.06 122 LEU A N 1
ATOM 941 C CA . LEU A 1 122 ? -4.662 10.438 10.986 1.00 86.06 122 LEU A CA 1
ATOM 942 C C . LEU A 1 122 ? -5.255 10.131 9.608 1.00 86.06 122 LEU A C 1
ATOM 944 O O . LEU A 1 122 ? -4.515 9.785 8.692 1.00 86.06 122 LEU A O 1
ATOM 948 N N . ALA A 1 123 ? -6.565 10.296 9.420 1.00 85.31 123 ALA A N 1
ATOM 949 C CA . ALA A 1 123 ? -7.196 10.125 8.115 1.00 85.31 123 ALA A CA 1
ATOM 950 C C . ALA A 1 123 ? -6.627 11.096 7.069 1.00 85.31 123 ALA A C 1
ATOM 952 O O . ALA A 1 123 ? -6.511 10.727 5.906 1.00 85.31 123 ALA A O 1
ATOM 953 N N . MET A 1 124 ? -6.180 12.293 7.474 1.00 88.12 124 MET A N 1
ATOM 954 C CA . MET A 1 124 ? -5.499 13.221 6.560 1.00 88.12 124 MET A CA 1
ATOM 955 C C . MET A 1 124 ? -4.187 12.654 6.000 1.00 88.12 124 MET A C 1
ATOM 957 O O . MET A 1 124 ? -3.842 12.962 4.865 1.00 88.12 124 MET A O 1
ATOM 961 N N . VAL A 1 125 ? -3.482 11.798 6.752 1.00 91.81 125 VAL A N 1
ATOM 962 C CA . VAL A 1 125 ? -2.271 11.119 6.263 1.00 91.81 125 VAL A CA 1
ATOM 963 C C . VAL A 1 125 ? -2.637 10.089 5.193 1.00 91.81 125 VAL A C 1
ATOM 965 O O . VAL A 1 125 ? -1.976 10.030 4.163 1.00 91.81 125 VAL A O 1
ATOM 968 N N . ALA A 1 126 ? -3.730 9.341 5.381 1.00 90.50 126 ALA A N 1
ATOM 969 C CA . ALA A 1 126 ? -4.242 8.424 4.361 1.00 90.50 126 ALA A CA 1
ATOM 970 C C . ALA A 1 126 ? -4.702 9.163 3.095 1.00 90.50 126 ALA A C 1
ATOM 972 O O . ALA A 1 126 ? -4.410 8.728 1.989 1.00 90.50 126 ALA A O 1
ATOM 973 N N . VAL A 1 127 ? -5.385 10.302 3.245 1.00 91.31 127 VAL A N 1
ATOM 974 C CA . VAL A 1 127 ? -5.795 11.136 2.103 1.00 91.31 127 VAL A CA 1
ATOM 975 C C . VAL A 1 127 ? -4.576 11.665 1.352 1.00 91.31 127 VAL A C 1
ATOM 977 O O . VAL A 1 127 ? -4.549 11.605 0.129 1.00 91.31 127 VAL A O 1
ATOM 980 N N . ALA A 1 128 ? -3.554 12.143 2.066 1.00 93.50 128 ALA A N 1
ATOM 981 C CA . ALA A 1 128 ? -2.308 12.577 1.447 1.00 93.50 128 ALA A CA 1
ATOM 982 C C . ALA A 1 128 ? -1.596 11.421 0.727 1.00 93.50 128 ALA A C 1
ATOM 984 O O . ALA A 1 128 ? -1.103 11.622 -0.375 1.00 93.50 128 ALA A O 1
ATOM 985 N N . ALA A 1 129 ? -1.595 10.215 1.305 1.00 94.88 129 ALA A N 1
ATOM 986 C CA . ALA A 1 129 ? -1.052 9.022 0.661 1.00 94.88 129 ALA A CA 1
ATOM 987 C C . ALA A 1 129 ? -1.752 8.729 -0.672 1.00 94.88 129 ALA A C 1
ATOM 989 O O . ALA A 1 129 ? -1.098 8.662 -1.707 1.00 94.88 129 ALA A O 1
ATOM 990 N N . LEU A 1 130 ? -3.086 8.638 -0.657 1.00 93.50 130 LEU A N 1
ATOM 991 C CA . LEU A 1 130 ? -3.889 8.383 -1.856 1.00 93.50 130 LEU A CA 1
ATOM 992 C C . LEU A 1 130 ? -3.746 9.499 -2.897 1.00 93.50 130 LEU A C 1
ATOM 994 O O . LEU A 1 130 ? -3.745 9.221 -4.089 1.00 93.50 130 LEU A O 1
ATOM 998 N N . ALA A 1 131 ? -3.598 10.754 -2.465 1.00 95.06 131 ALA A N 1
ATOM 999 C CA . ALA A 1 131 ? -3.347 11.866 -3.373 1.00 95.06 131 ALA A CA 1
ATOM 1000 C C . ALA A 1 131 ? -1.987 11.734 -4.075 1.00 95.06 131 ALA A C 1
ATOM 1002 O O . ALA A 1 131 ? -1.911 11.978 -5.272 1.00 95.06 131 ALA A O 1
ATOM 1003 N N . MET A 1 132 ? -0.931 11.333 -3.359 1.00 95.69 132 MET A N 1
ATOM 1004 C CA . MET A 1 132 ? 0.393 11.124 -3.960 1.00 95.69 132 MET A CA 1
ATOM 1005 C C . MET A 1 132 ? 0.396 9.936 -4.924 1.00 95.69 132 MET A C 1
ATOM 1007 O O . MET A 1 132 ? 0.880 10.084 -6.038 1.00 95.69 132 MET A O 1
ATOM 1011 N N . LEU A 1 133 ? -0.222 8.812 -4.545 1.00 92.75 133 LEU A N 1
ATOM 1012 C CA . LEU A 1 133 ? -0.354 7.639 -5.421 1.00 92.75 133 LEU A CA 1
ATOM 1013 C C . LEU A 1 133 ? -1.203 7.941 -6.662 1.00 92.75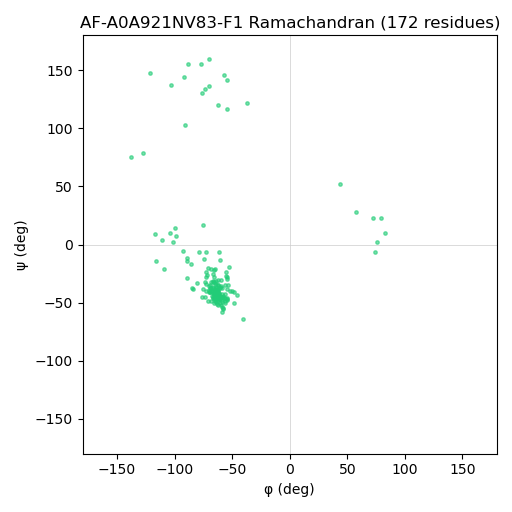 133 LEU A C 1
ATOM 1015 O O . LEU A 1 133 ? -0.836 7.584 -7.773 1.00 92.75 133 LEU A O 1
ATOM 1019 N N . GLY A 1 134 ? -2.305 8.678 -6.500 1.00 91.50 134 GLY A N 1
ATOM 1020 C CA . GLY A 1 134 ? -3.121 9.118 -7.630 1.00 91.50 134 GLY A CA 1
ATOM 1021 C C . GLY A 1 134 ? -2.375 10.074 -8.567 1.00 91.50 134 GLY A C 1
ATOM 1022 O O . GLY A 1 134 ? -2.581 10.025 -9.778 1.00 91.50 134 GLY A O 1
ATOM 1023 N N . LEU A 1 135 ? -1.501 10.934 -8.030 1.00 92.19 135 LEU A N 1
ATOM 1024 C CA . LEU A 1 135 ? -0.632 11.791 -8.839 1.00 92.19 135 LEU A CA 1
ATOM 1025 C C . LEU A 1 135 ? 0.437 10.982 -9.582 1.00 92.19 135 LEU A C 1
ATOM 1027 O O . LEU A 1 135 ? 0.654 11.279 -10.752 1.00 92.19 135 LEU A O 1
ATOM 1031 N N . ALA A 1 136 ? 1.042 9.978 -8.939 1.00 90.50 136 ALA A N 1
ATOM 1032 C CA . ALA A 1 136 ? 2.003 9.068 -9.567 1.00 90.50 136 ALA A CA 1
ATOM 1033 C C . ALA A 1 136 ? 1.370 8.344 -10.765 1.00 90.50 136 ALA A C 1
ATOM 1035 O O . ALA A 1 136 ? 1.801 8.539 -11.896 1.00 90.50 136 ALA A O 1
ATOM 1036 N N . ALA A 1 137 ? 0.237 7.668 -10.549 1.00 86.69 137 ALA A N 1
ATOM 1037 C CA . ALA A 1 137 ? -0.493 6.984 -11.617 1.00 86.69 137 ALA A CA 1
ATOM 1038 C C . ALA A 1 137 ? -0.935 7.938 -12.743 1.00 86.69 137 ALA A C 1
ATOM 1040 O O . ALA A 1 137 ? -0.898 7.601 -13.923 1.00 86.69 137 ALA A O 1
ATOM 1041 N N . THR A 1 138 ? -1.346 9.167 -12.404 1.00 88.00 138 THR A N 1
ATOM 1042 C CA . THR A 1 138 ? -1.714 10.171 -13.418 1.00 88.00 138 THR A CA 1
ATOM 1043 C C . THR A 1 138 ? -0.506 10.619 -14.243 1.00 88.00 138 THR A C 1
ATOM 1045 O O . THR A 1 138 ? -0.654 10.898 -15.434 1.00 88.00 138 THR A O 1
ATOM 1048 N N . GLU A 1 139 ? 0.669 10.740 -13.624 1.00 87.56 139 GLU A N 1
ATOM 1049 C CA . GLU A 1 139 ? 1.905 11.086 -14.321 1.00 87.56 139 GLU A CA 1
ATOM 1050 C C . GLU A 1 139 ? 2.263 10.023 -15.361 1.00 87.56 139 GLU A C 1
ATOM 1052 O O . GLU A 1 139 ? 2.482 10.387 -16.523 1.00 87.56 139 GLU A O 1
ATOM 1057 N N . ASP A 1 140 ? 2.238 8.750 -14.961 1.00 83.38 140 ASP A N 1
ATOM 1058 C CA . ASP A 1 140 ? 2.544 7.618 -15.834 1.00 83.38 140 ASP A CA 1
ATOM 1059 C C . ASP A 1 140 ? 1.546 7.515 -16.996 1.00 83.38 140 ASP A C 1
ATOM 1061 O O . ASP A 1 140 ? 1.920 7.612 -18.171 1.00 83.38 140 ASP A O 1
ATOM 1065 N N . MET A 1 141 ? 0.241 7.515 -16.690 1.00 83.56 141 MET A N 1
ATOM 1066 C CA . MET A 1 141 ? -0.825 7.456 -17.699 1.00 83.56 141 MET A CA 1
ATOM 1067 C C . MET A 1 141 ? -0.750 8.581 -18.743 1.00 83.56 141 MET A C 1
ATOM 1069 O O . MET A 1 141 ? -1.139 8.395 -19.900 1.00 83.56 141 MET A O 1
ATOM 1073 N N . LEU A 1 142 ? -0.314 9.779 -18.342 1.00 86.75 142 LEU A N 1
ATOM 1074 C CA . LEU A 1 142 ? -0.206 10.936 -19.233 1.00 86.75 142 LEU A CA 1
ATOM 1075 C C . LEU A 1 142 ? 1.189 11.079 -19.864 1.00 86.75 142 LEU A C 1
ATOM 1077 O O . LEU A 1 142 ? 1.380 11.966 -20.703 1.00 86.75 142 LEU A O 1
ATOM 1081 N N . GLY A 1 143 ? 2.158 10.245 -19.474 1.00 82.75 14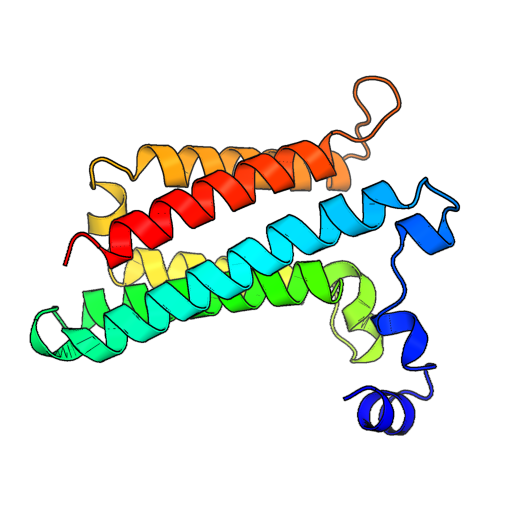3 GLY A N 1
ATOM 1082 C CA . GLY A 1 143 ? 3.554 10.339 -19.899 1.00 82.75 143 GLY A CA 1
ATOM 1083 C C . GLY A 1 143 ? 4.193 11.691 -19.569 1.00 82.75 143 GLY A C 1
ATOM 1084 O O . GLY A 1 143 ? 5.071 12.164 -20.302 1.00 82.75 143 GLY A O 1
ATOM 1085 N N . ILE A 1 144 ? 3.720 12.365 -18.515 1.00 80.25 144 ILE A N 1
ATOM 1086 C CA . ILE A 1 144 ? 4.229 13.678 -18.112 1.00 80.25 144 ILE A CA 1
ATOM 1087 C C . ILE A 1 144 ? 5.569 13.449 -17.419 1.00 80.25 144 ILE A C 1
ATOM 1089 O O . ILE A 1 144 ? 5.675 12.617 -16.541 1.00 80.25 144 ILE A O 1
ATOM 1093 N N . ARG A 1 145 ? 6.616 14.183 -17.803 1.00 81.69 145 ARG A N 1
ATOM 1094 C CA . ARG A 1 145 ? 7.930 14.108 -17.137 1.00 81.69 145 ARG A CA 1
ATOM 1095 C C . ARG A 1 145 ? 8.376 15.503 -16.742 1.00 81.69 145 ARG A C 1
ATOM 1097 O O . ARG A 1 145 ? 9.147 16.137 -17.479 1.00 81.69 145 ARG A O 1
ATOM 1104 N N . PRO A 1 146 ? 7.835 16.054 -15.643 1.00 64.81 146 PRO A N 1
ATOM 1105 C CA . PRO A 1 146 ? 8.221 17.374 -15.185 1.00 64.81 146 PRO A CA 1
ATOM 1106 C C . PRO A 1 146 ? 9.713 17.305 -14.848 1.00 64.81 146 PRO A C 1
ATOM 1108 O O . PRO A 1 146 ? 10.109 16.534 -13.989 1.00 64.81 146 PRO A O 1
ATOM 1111 N N . LEU A 1 147 ? 10.546 18.115 -15.513 1.00 68.19 147 LEU A N 1
ATOM 1112 C CA . LEU A 1 147 ? 12.020 18.129 -15.380 1.00 68.19 147 LEU A CA 1
ATOM 1113 C C . LEU A 1 147 ? 12.789 17.079 -16.211 1.00 68.19 147 LEU A C 1
ATOM 1115 O O . LEU A 1 147 ? 14.001 16.955 -16.052 1.00 68.19 147 LEU A O 1
ATOM 1119 N N . GLY A 1 148 ? 12.133 16.367 -17.134 1.00 66.38 148 GLY A N 1
ATOM 1120 C CA . GLY A 1 148 ? 12.791 15.364 -17.990 1.00 66.38 148 GLY A CA 1
ATOM 1121 C C . GLY A 1 148 ? 13.115 14.042 -17.280 1.00 66.38 148 GLY A C 1
ATOM 1122 O O . GLY A 1 148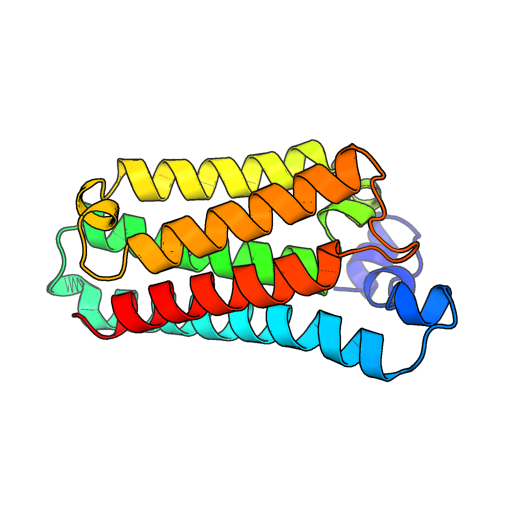 ? 13.669 13.135 -17.898 1.00 66.38 148 GLY A O 1
ATOM 1123 N N . VAL A 1 149 ? 12.725 13.933 -16.012 1.00 70.25 149 VAL A N 1
ATOM 1124 C CA . VAL A 1 149 ? 12.708 12.726 -15.182 1.00 70.25 149 VAL A CA 1
ATOM 1125 C C . VAL A 1 149 ? 11.269 12.496 -14.720 1.00 70.25 149 VAL A C 1
ATOM 1127 O O . VAL A 1 149 ? 10.525 13.466 -14.583 1.00 70.25 149 VAL A O 1
ATOM 1130 N N . GLY A 1 150 ? 10.868 11.236 -14.548 1.00 74.56 150 GLY A N 1
ATOM 1131 C CA . GLY A 1 150 ? 9.590 10.918 -13.908 1.00 74.56 150 GLY A CA 1
ATOM 1132 C C . GLY A 1 150 ? 9.663 11.252 -12.417 1.00 74.56 150 GLY A C 1
ATOM 1133 O O . GLY A 1 150 ? 10.695 11.009 -11.785 1.00 74.56 150 GLY A O 1
ATOM 1134 N N . LEU A 1 151 ? 8.619 11.874 -11.875 1.00 86.38 151 LEU A N 1
ATOM 1135 C CA . LEU A 1 151 ? 8.428 12.071 -10.439 1.00 86.38 151 LEU A CA 1
ATOM 1136 C C . LEU A 1 151 ? 7.674 10.905 -9.790 1.00 86.38 151 LEU A C 1
ATOM 1138 O O . LEU A 1 151 ? 7.666 10.835 -8.562 1.00 86.38 151 LEU A O 1
ATOM 1142 N N . GLU A 1 152 ? 7.102 10.017 -10.597 1.00 85.94 152 GLU A N 1
ATOM 1143 C CA . GLU A 1 152 ? 6.344 8.824 -10.230 1.00 85.94 152 GLU A CA 1
ATOM 1144 C C . GLU A 1 152 ? 6.966 8.083 -9.044 1.00 85.94 152 GLU A C 1
ATOM 1146 O O . GLU A 1 152 ? 6.400 8.149 -7.955 1.00 85.94 152 GLU A O 1
ATOM 1151 N N . ASP A 1 153 ? 8.186 7.550 -9.185 1.00 84.44 153 ASP A N 1
ATOM 1152 C CA . ASP A 1 153 ? 8.891 6.828 -8.114 1.00 84.44 153 ASP A CA 1
ATOM 1153 C C . ASP A 1 153 ? 8.925 7.615 -6.787 1.00 84.44 153 ASP A C 1
ATOM 1155 O O . ASP A 1 153 ? 8.759 7.075 -5.692 1.00 84.44 153 ASP A O 1
ATOM 1159 N N . TYR A 1 154 ? 9.137 8.934 -6.848 1.00 89.12 154 TYR A N 1
ATOM 1160 C CA . TYR A 1 154 ? 9.201 9.780 -5.653 1.00 89.12 154 TYR A CA 1
ATOM 1161 C C . TYR A 1 154 ? 7.822 9.977 -5.023 1.00 89.12 154 TYR A C 1
ATOM 1163 O O . TYR A 1 154 ? 7.696 9.990 -3.793 1.00 89.12 154 TYR A O 1
ATOM 1171 N N . LEU A 1 155 ? 6.798 10.161 -5.855 1.00 92.62 155 LEU A N 1
ATOM 1172 C CA . LEU A 1 155 ? 5.412 10.284 -5.423 1.00 92.62 155 LEU A CA 1
ATOM 1173 C C . LEU A 1 155 ? 4.936 8.977 -4.786 1.00 92.62 155 LEU A C 1
ATOM 1175 O O . LEU A 1 155 ? 4.316 9.023 -3.721 1.00 92.62 155 LEU A O 1
ATOM 1179 N N . GLU A 1 156 ? 5.302 7.831 -5.352 1.00 91.75 156 GLU A N 1
ATOM 1180 C CA . GLU A 1 156 ? 5.016 6.510 -4.796 1.00 91.75 156 GLU A CA 1
ATOM 1181 C C . GLU A 1 156 ? 5.717 6.277 -3.464 1.00 91.75 156 GLU A C 1
ATOM 1183 O O . GLU A 1 156 ? 5.062 5.932 -2.480 1.00 91.75 156 GLU A O 1
ATOM 1188 N N . ILE A 1 157 ? 7.019 6.568 -3.368 1.00 93.12 157 ILE A N 1
ATOM 1189 C CA . ILE A 1 157 ? 7.769 6.468 -2.108 1.00 93.12 157 ILE A CA 1
ATOM 1190 C C . ILE A 1 157 ? 7.079 7.284 -1.006 1.00 93.12 157 ILE A C 1
ATOM 1192 O O . ILE A 1 157 ? 6.900 6.796 0.118 1.00 93.12 157 ILE A O 1
ATOM 1196 N N . ILE A 1 158 ? 6.676 8.525 -1.301 1.00 94.88 158 ILE A N 1
ATOM 1197 C CA . ILE A 1 158 ? 5.975 9.389 -0.340 1.00 94.88 158 ILE A CA 1
ATOM 1198 C C . ILE A 1 158 ? 4.589 8.814 -0.016 1.00 94.88 158 ILE A C 1
ATOM 1200 O O . ILE A 1 158 ? 4.217 8.732 1.160 1.00 94.88 158 ILE A O 1
ATOM 1204 N N . GLY A 1 159 ? 3.843 8.388 -1.036 1.00 95.94 159 GLY A N 1
ATOM 1205 C CA . GLY A 1 159 ? 2.513 7.802 -0.920 1.00 95.94 159 GLY A CA 1
ATOM 1206 C C . GLY A 1 159 ? 2.506 6.556 -0.038 1.00 95.94 159 GLY A C 1
ATOM 1207 O O . GLY A 1 159 ? 1.819 6.523 0.985 1.00 95.94 159 GLY A O 1
ATOM 1208 N N . PHE A 1 160 ? 3.339 5.568 -0.356 1.00 95.75 160 PHE A N 1
ATOM 1209 C CA . PHE A 1 160 ? 3.507 4.333 0.409 1.00 95.75 160 PHE A CA 1
ATOM 1210 C C . PHE A 1 160 ? 4.034 4.576 1.823 1.00 95.75 160 PHE A C 1
ATOM 1212 O O . PHE A 1 160 ? 3.607 3.897 2.765 1.00 95.75 160 PHE A O 1
ATOM 1219 N N . SER A 1 161 ? 4.898 5.576 2.017 1.00 96.06 161 SER A N 1
ATOM 1220 C CA . SER A 1 161 ? 5.354 5.974 3.352 1.00 96.06 161 SER A CA 1
ATOM 1221 C C . SER A 1 161 ? 4.203 6.499 4.209 1.00 96.06 161 SER A C 1
ATOM 1223 O O . SER A 1 161 ? 4.009 6.043 5.339 1.00 96.06 161 SER A O 1
ATOM 1225 N N . PHE A 1 162 ? 3.397 7.424 3.682 1.00 96.44 162 PHE A N 1
ATOM 1226 C CA . PHE A 1 162 ? 2.236 7.965 4.394 1.00 96.44 162 PHE A CA 1
ATOM 1227 C C . PHE A 1 162 ? 1.167 6.898 4.634 1.00 96.44 162 PHE A C 1
ATOM 1229 O O . PHE A 1 162 ? 0.629 6.807 5.741 1.00 96.44 162 PHE A O 1
ATOM 1236 N N . TRP A 1 163 ? 0.915 6.044 3.642 1.00 96.00 163 TRP A N 1
ATOM 1237 C CA . TRP A 1 163 ? 0.013 4.905 3.769 1.00 96.00 163 TRP A CA 1
ATOM 1238 C C . TRP A 1 163 ? 0.446 3.994 4.921 1.00 96.00 163 TRP A C 1
ATOM 1240 O O . TRP A 1 163 ? -0.329 3.727 5.841 1.00 96.00 163 TRP A O 1
ATOM 1250 N N . SER A 1 164 ? 1.721 3.609 4.951 1.00 96.00 164 SER A N 1
ATOM 1251 C CA . SER A 1 164 ? 2.280 2.746 5.994 1.00 96.00 164 SER A CA 1
ATOM 1252 C C . SER A 1 164 ? 2.206 3.383 7.383 1.00 96.00 164 SER A C 1
ATOM 1254 O O . SER A 1 164 ? 1.821 2.716 8.345 1.00 96.00 164 SER A O 1
ATOM 1256 N N . VAL A 1 165 ? 2.497 4.684 7.506 1.00 95.06 165 VAL A N 1
ATOM 1257 C CA . VAL A 1 165 ? 2.337 5.431 8.768 1.00 95.06 165 VAL A CA 1
ATOM 1258 C C . VAL A 1 165 ? 0.886 5.390 9.250 1.00 95.06 165 VAL A C 1
ATOM 1260 O O . VAL A 1 165 ? 0.638 5.108 10.425 1.00 95.06 165 VAL A O 1
ATOM 1263 N N . TYR A 1 166 ? -0.076 5.624 8.354 1.00 93.69 166 TYR A N 1
ATOM 1264 C CA . TYR A 1 166 ? -1.498 5.552 8.684 1.00 93.69 166 TYR A CA 1
ATOM 1265 C C . TYR A 1 166 ? -1.896 4.160 9.200 1.00 93.69 166 TYR A C 1
ATOM 1267 O O . TYR A 1 166 ? -2.540 4.052 10.248 1.00 93.69 166 TYR A O 1
ATOM 1275 N N . LEU A 1 167 ? -1.482 3.090 8.516 1.00 93.50 167 LEU A N 1
ATOM 1276 C CA . LEU A 1 167 ? -1.821 1.718 8.905 1.00 93.50 167 LEU A CA 1
ATOM 1277 C C . LEU A 1 167 ? -1.202 1.312 10.238 1.00 93.50 167 LEU A C 1
ATOM 1279 O O . LEU A 1 167 ? -1.880 0.709 11.071 1.00 93.50 167 LEU A O 1
ATOM 1283 N N . LEU A 1 168 ? 0.068 1.648 10.461 1.00 93.38 168 LEU A N 1
ATOM 1284 C CA . LEU A 1 168 ? 0.751 1.344 11.715 1.00 93.38 168 LEU A CA 1
ATOM 1285 C C . LEU A 1 168 ? 0.111 2.096 12.884 1.00 93.38 168 LEU A C 1
ATOM 1287 O O . LEU A 1 168 ? -0.156 1.509 13.933 1.00 93.38 168 LEU A O 1
ATOM 1291 N N . ALA A 1 169 ? -0.248 3.364 12.687 1.00 91.69 169 ALA A N 1
ATOM 1292 C CA . ALA A 1 169 ? -0.981 4.109 13.699 1.00 91.69 169 ALA A CA 1
ATOM 1293 C C . ALA A 1 169 ? -2.373 3.509 13.975 1.00 91.69 169 ALA A C 1
ATOM 1295 O O . ALA A 1 169 ? -2.781 3.404 15.132 1.00 91.69 169 ALA A O 1
ATOM 1296 N N . ARG A 1 170 ? -3.081 3.034 12.938 1.00 88.69 170 ARG A N 1
ATOM 1297 C CA . ARG A 1 170 ? -4.352 2.291 13.077 1.00 88.69 170 ARG A CA 1
ATOM 1298 C C . ARG A 1 170 ? -4.180 0.955 13.800 1.00 88.69 170 ARG A C 1
ATOM 1300 O O . ARG A 1 170 ? -5.122 0.502 14.451 1.00 88.69 170 ARG A O 1
ATOM 1307 N N . ALA A 1 171 ? -3.030 0.299 13.663 1.00 88.81 171 ALA A N 1
ATOM 1308 C CA . ALA A 1 171 ? -2.726 -0.939 14.371 1.00 88.81 171 ALA A CA 1
ATOM 1309 C C . ALA A 1 171 ? -2.512 -0.691 15.874 1.00 88.81 171 ALA A C 1
ATOM 1311 O O . ALA A 1 171 ? -2.988 -1.481 16.684 1.00 88.81 171 ALA A O 1
ATOM 1312 N N . TRP A 1 172 ? -1.853 0.416 16.239 1.00 86.19 172 TRP A N 1
ATOM 1313 C CA . TRP A 1 172 ? -1.540 0.762 17.632 1.00 86.19 172 TRP A CA 1
ATOM 1314 C C . TRP A 1 172 ? -2.635 1.514 18.390 1.00 86.19 172 TRP A C 1
ATOM 1316 O O . TRP A 1 172 ? -2.596 1.550 19.616 1.00 86.19 172 TRP A O 1
ATOM 1326 N N . ALA A 1 173 ? -3.621 2.095 17.710 1.00 82.56 173 ALA A N 1
ATOM 1327 C CA . ALA A 1 173 ? -4.731 2.801 18.355 1.00 82.56 173 ALA A CA 1
ATOM 1328 C C . ALA A 1 173 ? -5.796 1.874 19.002 1.00 82.56 173 ALA A C 1
ATOM 1330 O O . ALA A 1 173 ? -6.904 2.338 19.271 1.00 82.56 173 ALA A O 1
ATOM 1331 N N . ARG A 1 174 ? -5.492 0.586 19.229 1.00 70.00 174 ARG A N 1
ATOM 1332 C CA . ARG A 1 174 ? -6.426 -0.479 19.666 1.00 70.00 174 ARG A CA 1
ATOM 1333 C C . ARG A 1 174 ? -5.993 -1.153 20.969 1.00 70.00 174 ARG A C 1
ATOM 1335 O O . ARG A 1 174 ? -6.861 -1.716 21.683 1.00 70.00 174 ARG A O 1
#

Sequence (174 aa):
MASLIRRATGVPGALLYRDANAIAGQPFYYGILEYAPSGLLMMSGAILAFETLKHRRREPRKAMLALLVLALLTLFLGADDLLMLHESAWYVGLEESHVILWEDALLVIALVLDPMAMLQPLAMVAVAALAMLGLAATEDMLGIRPLGVGLEDYLEIIGFSFWSVYLLARAWAR

Nearest PDB structures (foldseek):
  4jq6-assembly1_B-2  TM=4.298E-01  e=1.711E+00  uncultured bacterium
  4knf-assembly1_B  TM=4.279E-01  e=3.006E+00  gamma proteobacterium 'Hot 75m4'
  4kly-assembly1_D  TM=4.104E-01  e=2.868E+00  gamma proteobacterium 'Hot 75m4'
  8cqd-assembly1_D  TM=3.699E-01  e=3.302E+00  uncultured Gammaproteobacteria bacterium

Secondary structure (DSSP, 8-state):
-HHHHHHHH---GGGGG--HHHHHT--THHHHHHHHHHHHHHHHHHHHHHHHHHTTTTS-HHHHHHHHHHHHHHHHHHHHHHHTHHHHGGGGT--HHHHHHHHHHHHHHHHHH-GGGGGSTTHHHHHHHHHHHHHHHHHHHHT--TTSS-SHHHHHHHHHHHHHHHHHHHHH--

Foldseek 3Di:
DQVVLCVVQVDRSVVQQDDPCVVVVHDPVVVVLLLVLLVLLLVLLVLQCVLLVVCVVVDDPLLSVLSNLLSVLSNLVSVCSRRVCLVPVVSVPDHSVVSVVSSVVSNVSSCVSCVCLCVDPLVVLLVQLVVLQVVLVVCVVVVPAVVVHRCNSVSNSSSSVSSSVSSNVVSPVD

pLDDT: mean 86.8, std 9.35, range [56.5, 98.06]

Solvent-accessible surface area (backbone atoms only — not comparable to full-atom values): 9010 Å² total; per-residue (Å²): 108,49,72,55,48,29,72,75,58,70,48,65,42,62,68,57,71,50,53,62,47,66,73,72,68,48,65,77,63,53,55,54,62,57,48,48,44,18,50,46,24,39,51,32,13,50,50,25,34,50,46,45,65,75,46,53,88,81,46,57,71,47,49,47,49,17,47,44,34,47,14,50,36,29,37,46,52,18,45,29,64,60,44,39,36,49,83,49,34,53,74,78,74,38,57,39,71,56,50,54,49,51,49,52,49,34,53,52,51,20,43,72,44,29,63,65,60,67,73,41,95,53,27,64,40,40,51,51,11,52,52,28,39,52,47,19,55,50,29,62,79,67,68,55,42,78,91,82,42,72,55,36,70,60,27,36,47,51,11,50,49,30,38,33,52,34,44,47,51,63,43,70,76,114

Mean predicted aligned error: 6.05 Å